Protein AF-A0A8T0LE80-F1 (afdb_monomer)

Sequence (99 aa):
MMVFVPSSSGGQKRSRKANGDAIVDAMLEIVIASKMRVNAILKNDDKFSISKCIKVLDELQGVDEQFYFLVLDLFENNSSAREIFISLKGDKRLPCFHL

Foldseek 3Di:
DDDDDDDDPDPPCPDPPPVPVVVVVVVVVVVVVVVVVVVVVVVCCVVLPLVVLLVVVVPDPPQDPVNSVVLSVCSVVDSVSSVVSSVVVVPDDDDDPPD

Secondary structure (DSSP, 8-state):
-----------------SHHHHHHHHHHHHHHHHHHHHHHHHHHHHHT-HHHHHHHHHTSTT--HHHHHHHHHHHHH-HHHHHHHHHHGGG--------

Mean predicted aligned error: 16.39 Å

Radius of gyration: 30.39 Å; Cα contacts (8 Å, |Δi|>4): 25; chains: 1; bounding box: 81×31×73 Å

Nearest PDB structures (foldseek):
  5xby-assembly2_C  TM=4.863E-01  e=2.428E+00  Homo sapiens

Solvent-accessible surface area (backbone atoms only — not comparable to full-atom values): 6243 Å² total; per-residue (Å²): 137,85,86,84,78,86,84,79,90,72,82,84,76,74,77,90,78,64,62,66,62,53,49,54,49,52,50,49,48,51,51,50,54,50,50,50,53,53,51,50,56,60,60,38,48,70,74,42,22,62,72,52,51,50,56,55,54,70,71,50,81,72,71,50,70,72,58,49,53,54,51,51,55,44,43,75,79,27,70,66,57,27,47,51,54,62,55,53,65,75,77,56,85,76,80,78,75,74,131

pLDDT: mean 74.23, std 16.65, range [40.31, 93.62]

Organism: Phaseolus angularis (NCBI:txid3914)

Structure (mmCIF, N/CA/C/O backbone):
data_AF-A0A8T0LE80-F1
#
_entry.id   AF-A0A8T0LE80-F1
#
loop_
_atom_site.group_PDB
_atom_site.id
_atom_site.type_symbol
_atom_site.label_atom_id
_atom_site.label_alt_id
_atom_site.label_comp_id
_atom_site.label_asym_id
_atom_site.label_entity_id
_atom_site.label_seq_id
_atom_site.pdbx_PDB_ins_code
_atom_site.Cartn_x
_atom_site.Cartn_y
_atom_site.Cartn_z
_atom_site.occupancy
_atom_site.B_iso_or_equiv
_atom_site.auth_seq_id
_atom_site.auth_comp_id
_atom_site.auth_asym_id
_atom_site.auth_atom_id
_atom_site.pdbx_PDB_model_num
ATOM 1 N N . MET A 1 1 ? 64.687 21.931 -58.819 1.00 40.31 1 MET A N 1
ATOM 2 C CA . MET A 1 1 ? 64.799 21.533 -57.399 1.00 40.31 1 MET A CA 1
ATOM 3 C C . MET A 1 1 ? 63.727 20.482 -57.147 1.00 40.31 1 MET A C 1
ATOM 5 O O . MET A 1 1 ? 62.559 20.770 -57.363 1.00 40.31 1 MET A O 1
ATOM 9 N N . MET A 1 2 ? 64.130 19.247 -56.859 1.00 42.62 2 MET A N 1
ATOM 10 C CA . MET A 1 2 ? 63.253 18.080 -56.717 1.00 42.62 2 MET A CA 1
ATOM 11 C C . MET A 1 2 ? 62.921 17.933 -55.229 1.00 42.62 2 MET A C 1
ATOM 13 O O . MET A 1 2 ? 63.833 17.749 -54.426 1.00 42.62 2 MET A O 1
ATOM 17 N N . VAL A 1 3 ? 61.653 18.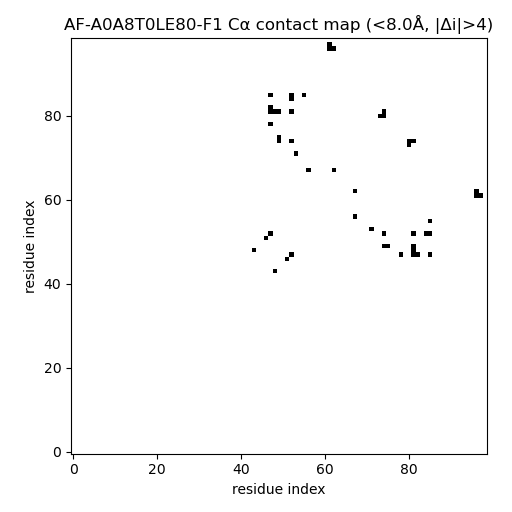085 -54.842 1.00 48.59 3 VAL A N 1
ATOM 18 C CA . VAL A 1 3 ? 61.226 17.862 -53.454 1.00 48.59 3 VAL A CA 1
ATOM 19 C C . VAL A 1 3 ? 60.947 16.375 -53.257 1.00 48.59 3 VAL A C 1
ATOM 21 O O . VAL A 1 3 ? 60.004 15.823 -53.815 1.00 48.59 3 VAL A O 1
ATOM 24 N N . PHE A 1 4 ? 61.814 15.712 -52.495 1.00 46.19 4 PHE A N 1
ATOM 25 C CA . PHE A 1 4 ? 61.606 14.349 -52.022 1.00 46.19 4 PHE A CA 1
ATOM 26 C C . PHE A 1 4 ? 60.836 14.414 -50.702 1.00 46.19 4 PHE A C 1
ATOM 28 O O . PHE A 1 4 ? 61.371 14.865 -49.691 1.00 46.19 4 PHE A O 1
ATOM 35 N N . VAL A 1 5 ? 59.577 13.977 -50.712 1.00 60.78 5 VAL A N 1
ATOM 36 C CA . VAL A 1 5 ? 58.821 13.682 -49.489 1.00 60.78 5 VAL A CA 1
ATOM 37 C C . VAL A 1 5 ? 58.780 12.160 -49.359 1.00 60.78 5 VAL A C 1
ATOM 39 O O . VAL A 1 5 ? 58.182 11.512 -50.221 1.00 60.78 5 VAL A O 1
ATOM 42 N N . PRO A 1 6 ? 59.417 11.554 -48.341 1.00 52.84 6 PRO A N 1
ATOM 43 C CA . PRO A 1 6 ? 59.317 10.121 -48.140 1.00 52.84 6 PRO A CA 1
ATOM 44 C C . PRO A 1 6 ? 57.941 9.758 -47.581 1.00 52.84 6 PRO A C 1
ATOM 46 O O . PRO A 1 6 ? 57.484 10.287 -46.568 1.00 52.84 6 PRO A O 1
ATOM 49 N N . SER A 1 7 ? 57.308 8.806 -48.257 1.00 59.44 7 SER A N 1
ATOM 50 C CA . SER A 1 7 ? 56.145 8.057 -47.801 1.00 59.44 7 SER A CA 1
ATOM 51 C C . SER A 1 7 ? 56.420 7.334 -46.478 1.00 59.44 7 SER A C 1
ATOM 53 O O . SER A 1 7 ? 57.397 6.595 -46.366 1.00 59.44 7 SER A O 1
ATOM 55 N N . SER A 1 8 ? 55.496 7.429 -45.520 1.00 53.44 8 SER A N 1
ATOM 56 C CA . SER A 1 8 ? 55.327 6.416 -44.473 1.00 53.44 8 SER A CA 1
ATOM 57 C C . SER A 1 8 ? 53.859 5.992 -44.392 1.00 53.44 8 SER A C 1
ATOM 59 O O . SER A 1 8 ? 53.028 6.507 -43.649 1.00 53.44 8 SER A O 1
ATOM 61 N N . SER A 1 9 ? 53.530 5.004 -45.219 1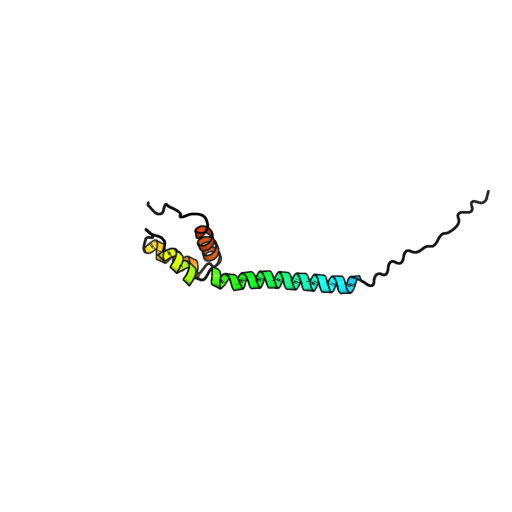.00 58.22 9 SER A N 1
ATOM 62 C CA . SER A 1 9 ? 52.310 4.216 -45.114 1.00 58.22 9 SER A CA 1
ATOM 63 C C . SER A 1 9 ? 52.414 3.285 -43.902 1.00 58.22 9 SER A C 1
ATOM 65 O O . SER A 1 9 ? 52.915 2.168 -44.006 1.00 58.22 9 SER A O 1
ATOM 67 N N . GLY A 1 10 ? 51.948 3.748 -42.745 1.00 48.19 10 GLY A N 1
ATOM 68 C CA . GLY A 1 10 ? 51.786 2.942 -41.536 1.00 48.19 10 GLY A CA 1
ATOM 69 C C . GLY A 1 10 ? 50.325 2.931 -41.111 1.00 48.19 10 GLY A C 1
ATOM 70 O O . GLY A 1 10 ? 49.948 3.606 -40.160 1.00 48.19 10 GLY A O 1
ATOM 71 N N . GLY A 1 11 ? 49.478 2.217 -41.855 1.00 52.38 11 GLY A N 1
ATOM 72 C CA . GLY A 1 11 ? 48.059 2.086 -41.539 1.00 52.38 11 GLY A CA 1
ATOM 73 C C . GLY A 1 11 ? 47.863 1.454 -40.162 1.00 52.38 11 GLY A C 1
ATOM 74 O O . GLY A 1 11 ? 48.058 0.252 -39.987 1.00 52.38 11 GLY A O 1
ATOM 75 N N . GLN A 1 12 ? 47.435 2.252 -39.186 1.00 60.62 12 GLN A N 1
ATOM 76 C CA . GLN A 1 12 ? 47.025 1.776 -37.871 1.00 60.62 12 GLN A CA 1
ATOM 77 C C . GLN A 1 12 ? 45.688 1.032 -37.999 1.00 60.62 12 GLN A C 1
ATOM 79 O O . GLN A 1 12 ? 44.610 1.560 -37.730 1.00 60.62 12 GLN A O 1
ATOM 84 N N . LYS A 1 13 ? 45.739 -0.227 -38.436 1.00 58.91 13 LYS A N 1
ATOM 85 C CA . LYS A 1 13 ? 44.572 -1.111 -38.489 1.00 58.91 13 LYS A CA 1
ATOM 86 C C . LYS A 1 13 ? 44.365 -1.728 -37.105 1.00 58.91 13 LYS A C 1
ATOM 88 O O . LYS A 1 13 ? 44.648 -2.901 -36.878 1.00 58.91 13 LYS A O 1
ATOM 93 N N . ARG A 1 14 ? 43.891 -0.916 -36.150 1.00 60.16 14 ARG A N 1
ATOM 94 C CA . ARG A 1 14 ? 43.395 -1.424 -34.861 1.00 60.16 14 ARG A CA 1
ATOM 95 C C . ARG A 1 14 ? 42.185 -2.312 -35.163 1.00 60.16 14 ARG A C 1
ATOM 97 O O . ARG A 1 14 ? 41.190 -1.856 -35.724 1.00 60.16 14 ARG A O 1
ATOM 104 N N . SER A 1 15 ? 42.347 -3.597 -34.874 1.00 57.44 15 SER A N 1
ATOM 105 C CA . SER A 1 15 ? 41.388 -4.679 -35.085 1.00 57.44 15 SER A CA 1
ATOM 106 C C . SER A 1 15 ? 39.966 -4.285 -34.658 1.00 57.44 15 SER A C 1
ATOM 108 O O . SER A 1 15 ? 39.669 -4.182 -33.471 1.00 57.44 15 SER A O 1
ATOM 110 N N . ARG A 1 16 ? 39.064 -4.073 -35.625 1.00 58.53 16 ARG A N 1
ATOM 111 C CA . ARG A 1 16 ? 37.620 -3.879 -35.392 1.00 58.53 16 ARG A CA 1
ATOM 112 C C . ARG A 1 16 ? 36.910 -5.234 -35.252 1.00 58.53 16 ARG A C 1
ATOM 114 O O . ARG A 1 16 ? 35.996 -5.524 -36.015 1.00 58.53 16 ARG A O 1
ATOM 121 N N . LYS A 1 17 ? 37.363 -6.096 -34.335 1.00 56.47 17 LYS A N 1
ATOM 122 C CA . LYS A 1 17 ? 36.751 -7.423 -34.095 1.00 56.47 17 LYS A CA 1
ATOM 123 C C . LYS A 1 17 ? 36.259 -7.632 -32.654 1.00 56.47 17 LYS A C 1
ATOM 125 O O . LYS A 1 17 ? 35.819 -8.717 -32.323 1.00 56.47 17 LYS A O 1
ATOM 130 N N . ALA A 1 18 ? 36.292 -6.592 -31.819 1.00 57.72 18 ALA A N 1
ATOM 131 C CA . ALA A 1 18 ? 35.829 -6.646 -30.427 1.00 57.72 18 ALA A CA 1
ATOM 132 C C . ALA A 1 18 ? 34.447 -5.996 -30.194 1.00 57.72 18 ALA A C 1
ATOM 134 O O . ALA A 1 18 ? 33.915 -6.070 -29.095 1.00 57.72 18 ALA A O 1
ATOM 135 N N . ASN A 1 19 ? 33.850 -5.350 -31.207 1.00 62.44 19 ASN A N 1
ATOM 136 C CA . ASN A 1 19 ? 32.622 -4.567 -31.010 1.00 62.44 19 ASN A CA 1
ATOM 137 C C . ASN A 1 19 ? 31.341 -5.406 -30.927 1.00 62.44 19 ASN A C 1
ATOM 139 O O . ASN A 1 19 ? 30.396 -4.961 -30.294 1.00 62.44 19 ASN A O 1
ATOM 143 N N . GLY A 1 20 ? 31.276 -6.569 -31.584 1.00 71.69 20 GLY A N 1
ATOM 144 C CA . GLY A 1 20 ? 30.055 -7.386 -31.605 1.00 71.69 20 GLY A CA 1
ATOM 145 C C . GLY A 1 20 ? 29.705 -7.912 -30.216 1.00 71.69 20 GLY A C 1
ATOM 146 O O . GLY A 1 20 ? 28.600 -7.683 -29.733 1.00 71.69 20 GLY A O 1
ATOM 147 N N . ASP A 1 21 ? 30.686 -8.514 -29.548 1.00 76.81 21 ASP A N 1
ATOM 148 C CA . ASP A 1 21 ? 30.516 -9.061 -28.201 1.00 76.81 21 ASP A CA 1
ATOM 149 C C . ASP A 1 21 ? 30.205 -7.958 -27.185 1.00 76.81 21 ASP A C 1
ATOM 151 O O . ASP A 1 21 ? 29.303 -8.120 -26.375 1.00 76.81 21 ASP A O 1
ATOM 155 N N . ALA A 1 22 ? 30.852 -6.791 -27.292 1.00 82.00 22 ALA A N 1
ATOM 156 C CA . ALA A 1 22 ? 30.562 -5.646 -26.428 1.00 82.00 22 ALA A CA 1
ATOM 157 C C . ALA A 1 22 ? 29.129 -5.103 -26.601 1.00 82.00 22 ALA A C 1
ATOM 159 O O . ALA A 1 22 ? 28.526 -4.634 -25.641 1.00 82.00 22 ALA A O 1
ATOM 160 N N . ILE A 1 23 ? 28.566 -5.166 -27.814 1.00 85.06 23 ILE A N 1
ATOM 161 C CA . ILE A 1 23 ? 27.175 -4.760 -28.067 1.00 85.06 23 ILE A CA 1
ATOM 162 C C . ILE A 1 23 ? 26.202 -5.781 -27.474 1.00 85.06 23 ILE A C 1
ATOM 164 O O . ILE A 1 23 ? 25.213 -5.385 -26.860 1.00 85.06 23 ILE A O 1
ATOM 168 N N . VAL A 1 24 ? 26.471 -7.078 -27.647 1.00 87.62 24 VAL A N 1
ATOM 169 C CA . VAL A 1 24 ? 25.636 -8.146 -27.075 1.00 87.62 24 VAL A CA 1
ATOM 170 C C . VAL A 1 24 ? 25.662 -8.090 -25.547 1.00 87.62 24 VAL A C 1
ATOM 172 O O . VAL A 1 24 ? 24.608 -8.196 -24.925 1.00 87.62 24 VAL A O 1
ATOM 175 N N . ASP A 1 25 ? 26.829 -7.848 -24.951 1.00 86.44 25 ASP A N 1
ATOM 176 C CA . ASP A 1 25 ? 27.001 -7.705 -23.503 1.00 86.44 25 ASP A CA 1
ATOM 177 C C . ASP A 1 25 ? 26.262 -6.468 -22.965 1.00 86.44 25 ASP A C 1
ATOM 179 O O . ASP A 1 25 ? 25.468 -6.570 -22.031 1.00 86.44 25 ASP A O 1
ATOM 183 N N . ALA A 1 26 ? 26.385 -5.322 -23.646 1.00 88.00 26 ALA A N 1
ATOM 184 C CA . ALA A 1 26 ? 25.629 -4.116 -23.306 1.00 88.00 26 ALA A CA 1
ATOM 185 C C . ALA A 1 26 ? 24.106 -4.310 -23.445 1.00 88.00 26 ALA A C 1
ATOM 187 O O . ALA A 1 26 ? 23.331 -3.818 -22.625 1.00 88.00 26 ALA A O 1
ATOM 188 N N . MET A 1 27 ? 23.645 -5.046 -24.462 1.00 93.06 27 MET A N 1
ATOM 189 C CA . MET A 1 27 ? 22.228 -5.400 -24.595 1.00 93.06 27 MET A CA 1
ATOM 190 C C . MET A 1 27 ? 21.769 -6.320 -23.462 1.00 93.06 27 MET A C 1
ATOM 192 O O . MET A 1 27 ? 20.680 -6.115 -22.922 1.00 93.06 27 MET A O 1
ATOM 196 N N . LEU A 1 28 ? 22.588 -7.302 -23.078 1.00 88.62 28 LEU A N 1
ATOM 197 C CA . LEU A 1 28 ? 22.302 -8.188 -21.954 1.00 88.62 28 LEU A CA 1
ATOM 198 C C . LEU A 1 28 ? 22.194 -7.386 -20.651 1.00 88.62 28 LEU A C 1
ATOM 200 O O . LEU A 1 28 ? 21.223 -7.567 -19.918 1.00 88.62 28 LEU A O 1
ATOM 204 N N . GLU A 1 29 ? 23.111 -6.449 -20.397 1.00 84.88 29 GLU A N 1
ATOM 205 C CA . GLU A 1 29 ? 23.040 -5.541 -19.247 1.00 84.88 29 GLU A CA 1
ATOM 206 C C . GLU A 1 29 ? 21.772 -4.681 -19.260 1.00 84.88 29 GLU A C 1
ATOM 208 O O . GLU A 1 29 ? 21.096 -4.580 -18.235 1.00 84.88 29 GLU A O 1
ATOM 213 N N . ILE A 1 30 ? 21.386 -4.110 -20.407 1.00 86.62 30 ILE A N 1
ATOM 214 C CA . ILE A 1 30 ? 20.143 -3.330 -20.531 1.00 86.62 30 ILE A CA 1
ATOM 215 C C . ILE A 1 30 ? 18.921 -4.204 -20.225 1.00 86.62 30 ILE A C 1
ATOM 217 O O . ILE A 1 30 ? 18.011 -3.767 -19.511 1.00 86.62 30 ILE A O 1
ATOM 221 N N . VAL A 1 31 ? 18.889 -5.444 -20.723 1.00 87.06 31 VAL A N 1
ATOM 222 C CA . VAL A 1 31 ? 17.806 -6.401 -20.448 1.00 87.06 31 VAL A CA 1
ATOM 223 C C . VAL A 1 31 ? 17.782 -6.786 -18.969 1.00 87.06 31 VAL A C 1
ATOM 225 O O . VAL A 1 31 ? 16.710 -6.790 -18.361 1.00 87.06 31 VAL A O 1
ATOM 228 N N . ILE A 1 32 ? 18.939 -7.059 -18.361 1.00 81.75 32 ILE A N 1
ATOM 229 C CA . ILE A 1 32 ? 19.064 -7.371 -16.932 1.00 81.75 32 ILE A CA 1
ATOM 230 C C . ILE A 1 32 ? 18.589 -6.184 -16.089 1.00 81.75 32 ILE A C 1
ATOM 232 O O . ILE A 1 32 ? 17.757 -6.371 -15.200 1.00 81.75 32 ILE A O 1
ATOM 236 N N . ALA A 1 33 ? 19.033 -4.966 -16.394 1.00 74.31 33 ALA A N 1
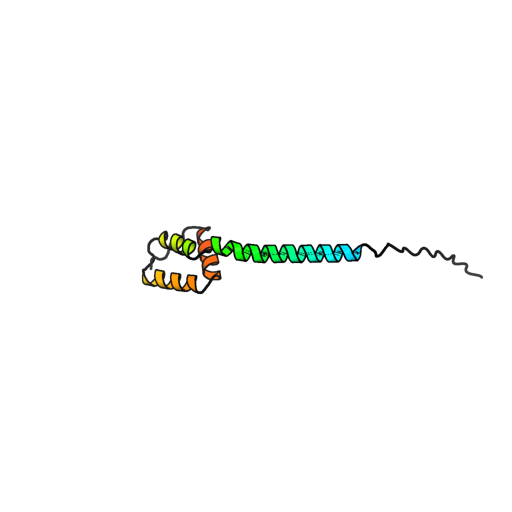ATOM 237 C CA . ALA A 1 33 ? 18.623 -3.748 -15.702 1.00 74.31 33 ALA A CA 1
ATOM 238 C C . ALA A 1 33 ? 17.123 -3.457 -15.882 1.00 74.31 33 ALA A C 1
ATOM 240 O O . ALA A 1 33 ? 16.442 -3.055 -14.937 1.00 74.31 33 ALA A O 1
ATOM 241 N N . SER A 1 34 ? 16.571 -3.688 -17.076 1.00 75.38 34 SER A N 1
ATOM 242 C CA . SER A 1 34 ? 15.131 -3.572 -17.339 1.00 75.38 34 SER A CA 1
ATOM 243 C C . SER A 1 34 ? 14.328 -4.595 -16.529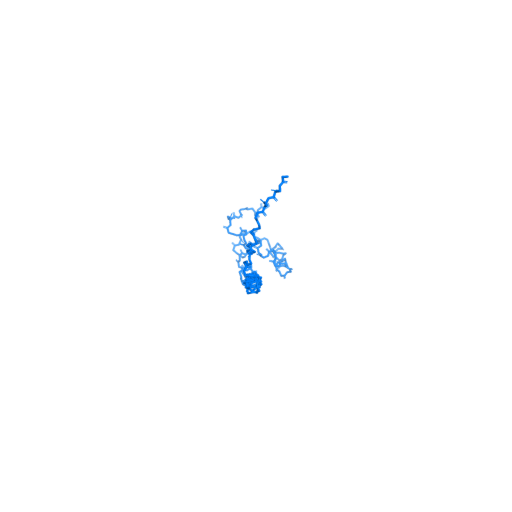 1.00 75.38 34 SER A C 1
ATOM 245 O O . SER A 1 34 ? 13.395 -4.227 -15.815 1.00 75.38 34 SER A O 1
ATOM 247 N N . LYS A 1 35 ? 14.754 -5.865 -16.530 1.00 76.19 35 LYS A N 1
ATOM 248 C CA . LYS A 1 35 ? 14.144 -6.929 -15.724 1.00 76.19 35 LYS A CA 1
ATOM 249 C C . LYS A 1 35 ? 14.229 -6.627 -14.229 1.00 76.19 35 LYS A C 1
ATOM 251 O O . LYS A 1 35 ? 13.267 -6.869 -13.514 1.00 76.19 35 LYS A O 1
ATOM 256 N N . MET A 1 36 ? 15.347 -6.079 -13.752 1.00 69.50 36 MET A N 1
ATOM 257 C CA . MET A 1 36 ? 15.517 -5.671 -12.353 1.00 69.50 36 MET A CA 1
ATOM 258 C C . MET A 1 36 ? 14.533 -4.566 -11.966 1.00 69.50 36 MET A C 1
ATOM 260 O O . MET A 1 36 ? 13.933 -4.651 -10.899 1.00 69.50 36 MET A O 1
ATOM 264 N N . ARG A 1 37 ? 14.298 -3.584 -12.848 1.00 65.25 37 ARG A N 1
ATOM 265 C CA . ARG A 1 37 ? 13.285 -2.538 -12.633 1.00 65.25 37 ARG A CA 1
ATOM 266 C C . ARG A 1 37 ? 11.868 -3.115 -12.582 1.00 65.25 37 ARG A C 1
ATOM 268 O O . ARG A 1 37 ? 11.135 -2.810 -11.651 1.00 65.25 37 ARG A O 1
ATOM 275 N N . VAL A 1 38 ? 11.506 -4.003 -13.508 1.00 61.84 38 VAL A N 1
ATOM 276 C CA . VAL A 1 38 ? 10.177 -4.651 -13.525 1.00 61.84 38 VAL A CA 1
ATOM 277 C C . VAL A 1 38 ? 9.978 -5.579 -12.325 1.00 61.84 38 VAL A C 1
ATOM 279 O O . VAL A 1 38 ? 8.930 -5.562 -11.691 1.00 61.84 38 VAL A O 1
ATOM 282 N 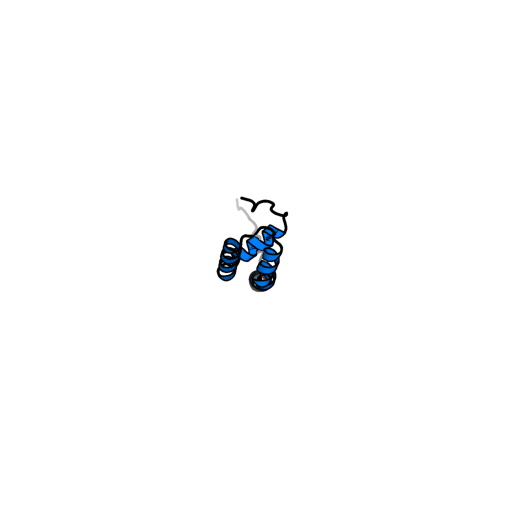N . ASN A 1 39 ? 10.991 -6.361 -11.959 1.00 56.69 39 ASN A N 1
ATOM 283 C CA . ASN A 1 39 ? 10.934 -7.249 -10.802 1.00 56.69 39 ASN A CA 1
ATOM 284 C C . ASN A 1 39 ? 10.913 -6.472 -9.479 1.00 56.69 39 ASN A C 1
ATOM 286 O O . ASN A 1 39 ? 10.289 -6.921 -8.527 1.00 56.69 39 ASN A O 1
ATOM 290 N N . ALA A 1 40 ? 11.563 -5.306 -9.408 1.00 58.41 40 ALA A N 1
ATOM 291 C CA . ALA A 1 40 ? 11.394 -4.394 -8.284 1.00 58.41 40 ALA A CA 1
ATOM 292 C C . ALA A 1 40 ? 9.945 -3.894 -8.213 1.00 58.41 40 ALA A C 1
ATOM 294 O O . ALA A 1 40 ? 9.363 -3.944 -7.139 1.00 58.41 40 ALA A O 1
ATOM 295 N N . ILE A 1 41 ? 9.331 -3.494 -9.331 1.00 58.75 41 ILE A N 1
ATOM 296 C CA . ILE A 1 41 ? 7.913 -3.094 -9.369 1.00 58.75 41 ILE A CA 1
ATOM 297 C C . ILE A 1 41 ? 7.001 -4.244 -8.896 1.00 58.75 41 ILE A C 1
ATOM 299 O O . ILE A 1 41 ? 6.178 -4.034 -8.015 1.00 58.75 41 ILE A O 1
ATOM 303 N N . LEU A 1 42 ? 7.212 -5.474 -9.378 1.00 58.06 42 LEU A N 1
ATOM 304 C CA . LEU A 1 42 ? 6.418 -6.649 -8.981 1.00 58.06 42 LEU A CA 1
ATOM 305 C C . LEU A 1 42 ? 6.630 -7.069 -7.517 1.00 58.06 42 LEU A C 1
ATOM 307 O O . LEU A 1 42 ? 5.683 -7.447 -6.841 1.00 58.06 42 LEU A O 1
ATOM 311 N N . LYS A 1 43 ? 7.858 -6.984 -6.991 1.00 55.16 43 LYS A N 1
ATOM 312 C CA . LYS A 1 43 ? 8.138 -7.253 -5.568 1.00 55.16 43 LYS A CA 1
ATOM 313 C C . LYS A 1 43 ? 7.646 -6.140 -4.640 1.00 55.16 43 LYS A C 1
ATOM 315 O O . LYS A 1 43 ? 7.518 -6.361 -3.437 1.00 55.16 43 LYS A O 1
ATOM 320 N N . ASN A 1 44 ? 7.391 -4.944 -5.170 1.00 56.72 44 ASN A N 1
ATOM 321 C CA . ASN A 1 44 ? 6.787 -3.859 -4.405 1.00 56.72 44 ASN A CA 1
ATOM 322 C C . ASN A 1 44 ? 5.285 -4.083 -4.162 1.00 56.72 44 ASN A C 1
ATOM 324 O O . ASN A 1 44 ? 4.765 -3.469 -3.234 1.00 56.72 44 ASN A O 1
ATOM 328 N N . ASP A 1 45 ? 4.604 -4.983 -4.884 1.00 57.84 45 ASP A N 1
ATOM 329 C CA . ASP A 1 45 ? 3.198 -5.300 -4.585 1.00 57.84 45 ASP A CA 1
ATOM 330 C C . ASP A 1 45 ? 3.030 -5.922 -3.190 1.00 57.84 45 ASP A C 1
ATOM 332 O O . ASP A 1 45 ? 2.064 -5.611 -2.504 1.00 57.84 45 ASP A O 1
ATOM 336 N N . ASP A 1 46 ? 4.002 -6.698 -2.691 1.00 68.88 46 ASP A N 1
ATOM 337 C CA . ASP A 1 46 ? 3.985 -7.171 -1.297 1.00 68.88 46 ASP A CA 1
ATOM 338 C C . ASP A 1 46 ? 4.215 -6.024 -0.301 1.00 68.88 46 ASP A C 1
ATOM 340 O O . ASP A 1 46 ? 3.550 -5.929 0.741 1.00 68.88 46 ASP A O 1
ATOM 344 N N . LYS A 1 47 ? 5.158 -5.126 -0.625 1.00 79.12 47 LYS A N 1
ATOM 345 C CA . LYS A 1 47 ? 5.533 -3.982 0.221 1.00 79.12 47 LYS A CA 1
ATOM 346 C C . LYS A 1 47 ? 4.384 -2.978 0.358 1.00 79.12 47 LYS A C 1
ATOM 348 O O . LYS A 1 47 ? 4.170 -2.462 1.455 1.00 79.12 47 LYS A O 1
ATOM 353 N N . PHE A 1 48 ? 3.653 -2.742 -0.727 1.00 86.38 48 PHE A N 1
ATOM 354 C CA . PHE A 1 48 ? 2.515 -1.825 -0.823 1.00 86.38 48 PHE A CA 1
ATOM 355 C C . PHE A 1 48 ? 1.193 -2.577 -1.003 1.00 86.38 48 PHE A C 1
ATOM 357 O O . PHE A 1 48 ? 0.250 -2.083 -1.625 1.00 86.38 48 PHE A O 1
ATOM 364 N N . SER A 1 49 ? 1.112 -3.797 -0.472 1.00 89.12 49 SER A N 1
ATOM 365 C CA . SER A 1 49 ? -0.110 -4.593 -0.541 1.00 89.12 49 SER A CA 1
ATOM 366 C C . SER A 1 49 ? -1.247 -3.884 0.187 1.00 89.12 49 SER A C 1
ATOM 368 O O . SER A 1 49 ? -1.037 -3.190 1.188 1.00 89.12 49 SER A O 1
ATOM 370 N N . ILE A 1 50 ? -2.474 -4.095 -0.293 1.00 90.12 50 ILE A N 1
ATOM 371 C CA . ILE A 1 50 ? -3.688 -3.550 0.331 1.00 90.12 50 ILE A CA 1
ATOM 372 C C . ILE A 1 50 ? -3.734 -3.941 1.815 1.00 90.12 50 ILE A C 1
ATOM 374 O O . ILE A 1 50 ? -3.906 -3.081 2.669 1.00 90.12 50 ILE A O 1
ATOM 378 N N . SER A 1 51 ? -3.441 -5.205 2.147 1.00 91.31 51 SER A N 1
ATOM 379 C CA . SER A 1 51 ? -3.377 -5.683 3.538 1.00 91.31 51 SER A CA 1
ATOM 380 C C . SER A 1 51 ? -2.404 -4.879 4.414 1.00 91.31 51 SER A C 1
ATOM 382 O O . SER A 1 51 ? -2.710 -4.579 5.570 1.00 91.31 51 SER A O 1
ATOM 384 N N . LYS A 1 52 ? -1.236 -4.496 3.879 1.00 90.44 52 LYS A N 1
ATOM 385 C CA . LYS A 1 52 ? -0.264 -3.660 4.597 1.00 90.44 52 LYS A CA 1
ATOM 386 C C . LYS A 1 52 ? -0.801 -2.244 4.804 1.00 90.44 52 LYS A C 1
ATOM 388 O O . LYS A 1 52 ? -0.646 -1.703 5.894 1.00 90.44 52 LYS A O 1
ATOM 393 N N . CYS A 1 53 ? -1.435 -1.671 3.782 1.00 90.75 53 CYS A N 1
ATOM 394 C CA . CYS A 1 53 ? -2.037 -0.340 3.847 1.00 90.75 53 CYS A CA 1
ATOM 395 C C . CY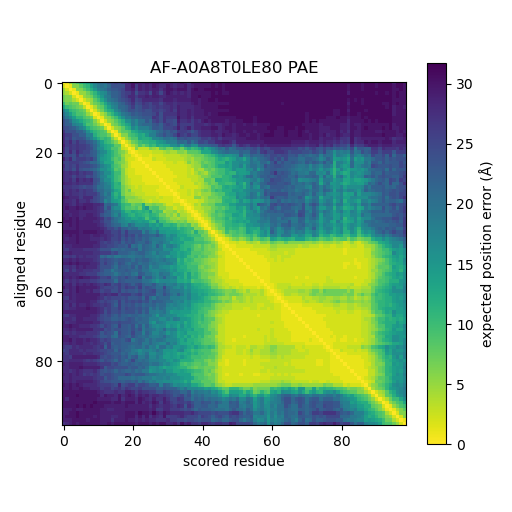S A 1 53 ? -3.176 -0.295 4.874 1.00 90.75 53 CYS A C 1
ATOM 397 O O . CYS A 1 53 ? -3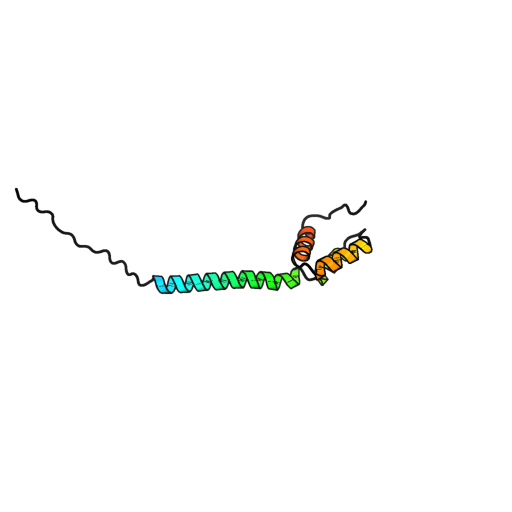.195 0.610 5.699 1.00 90.75 53 CYS A O 1
ATOM 399 N N . ILE A 1 54 ? -4.042 -1.312 4.905 1.00 91.81 54 ILE A N 1
ATOM 400 C CA . ILE A 1 54 ? -5.122 -1.448 5.897 1.00 91.81 54 ILE A CA 1
ATOM 401 C C . ILE A 1 54 ? -4.551 -1.502 7.314 1.00 91.81 54 ILE A C 1
ATOM 403 O O . ILE A 1 54 ? -4.911 -0.677 8.139 1.00 91.81 54 ILE A O 1
ATOM 407 N N . LYS A 1 55 ? -3.569 -2.377 7.582 1.00 91.56 55 LYS A N 1
ATOM 408 C CA . LYS A 1 55 ? -2.918 -2.433 8.907 1.00 91.56 55 LYS A CA 1
ATOM 409 C C . LYS A 1 55 ? -2.343 -1.088 9.331 1.00 91.56 55 LYS A C 1
ATOM 411 O O . LYS A 1 55 ? -2.391 -0.714 10.495 1.00 91.56 55 LYS A O 1
ATOM 416 N N . VAL A 1 56 ? -1.752 -0.368 8.381 1.00 90.50 56 VAL A N 1
ATOM 417 C CA . VAL A 1 56 ? -1.201 0.956 8.645 1.00 90.50 56 VAL A CA 1
ATOM 418 C C . VAL A 1 56 ? -2.299 1.971 8.962 1.00 90.50 56 VAL A C 1
ATOM 420 O O . VAL A 1 56 ? -2.086 2.788 9.856 1.00 90.50 56 VAL A O 1
ATOM 423 N N . LEU A 1 57 ? -3.422 1.914 8.247 1.00 90.50 57 LEU A N 1
ATOM 424 C CA . LEU A 1 57 ? -4.596 2.756 8.452 1.00 90.50 57 LEU A CA 1
ATOM 425 C C . LEU A 1 57 ? -5.261 2.471 9.808 1.00 90.50 57 LEU A C 1
ATOM 427 O O . LEU A 1 57 ? -5.579 3.416 10.516 1.00 90.50 57 LEU A O 1
ATOM 431 N N . ASP A 1 58 ? -5.365 1.203 10.212 1.00 89.25 58 ASP A N 1
ATOM 432 C CA . ASP A 1 58 ? -5.923 0.779 11.508 1.00 89.25 58 ASP A CA 1
ATOM 433 C C . ASP A 1 58 ? -5.099 1.281 12.706 1.00 89.25 58 ASP A C 1
ATOM 435 O O . ASP A 1 58 ? -5.622 1.497 13.798 1.00 89.25 58 ASP A O 1
ATOM 439 N N . GLU A 1 59 ? -3.790 1.469 12.522 1.00 90.19 59 GLU A N 1
ATOM 440 C CA . GLU A 1 59 ? -2.909 2.033 13.550 1.00 90.19 59 GLU A CA 1
ATOM 441 C C . GLU A 1 59 ? -3.049 3.563 13.688 1.00 90.19 59 GLU A C 1
ATOM 443 O O . GLU A 1 59 ? -2.549 4.136 14.665 1.00 90.19 59 GLU A O 1
ATOM 448 N N . LEU A 1 60 ? -3.688 4.247 12.729 1.00 86.50 60 LEU A N 1
ATOM 449 C CA . LEU A 1 60 ? -3.962 5.681 12.819 1.00 86.50 60 LEU A CA 1
ATOM 450 C C . LEU A 1 60 ? -5.164 5.921 13.744 1.00 86.50 60 LEU A C 1
ATOM 452 O O . LEU A 1 60 ? -6.244 5.375 13.554 1.00 86.50 60 LEU A O 1
ATOM 456 N N . GLN A 1 61 ? -4.983 6.774 14.752 1.00 82.00 61 GLN A N 1
ATOM 457 C CA . GLN A 1 61 ? -6.066 7.174 15.655 1.00 82.00 61 GLN A CA 1
ATOM 458 C C . GLN A 1 61 ? -6.830 8.372 15.081 1.00 82.00 61 GLN A C 1
ATOM 460 O O . GLN A 1 61 ? -6.216 9.278 14.520 1.00 82.00 61 GLN A O 1
ATOM 465 N N . GLY A 1 62 ? -8.151 8.407 15.278 1.00 81.75 62 GLY A N 1
ATOM 466 C CA . GLY A 1 62 ? -8.997 9.542 14.879 1.00 81.75 62 GLY A CA 1
ATOM 467 C C . GLY A 1 62 ? -9.418 9.547 13.407 1.00 81.75 62 GLY A C 1
ATOM 468 O O . GLY A 1 62 ? -9.866 10.571 12.904 1.00 81.75 62 GLY A O 1
ATOM 469 N N . VAL A 1 63 ? -9.272 8.419 12.711 1.00 85.44 63 VAL A N 1
ATOM 470 C CA . VAL A 1 63 ? -9.782 8.236 11.348 1.00 85.44 63 VAL A CA 1
ATOM 471 C C . VAL A 1 63 ? -11.297 8.031 11.424 1.00 85.44 63 VAL A C 1
ATOM 473 O O . VAL A 1 63 ? -11.758 7.080 12.051 1.00 85.44 63 VAL A O 1
ATOM 476 N N . ASP A 1 64 ? -12.063 8.934 10.812 1.00 91.12 64 ASP A N 1
ATOM 477 C CA . ASP A 1 64 ? -13.516 8.791 10.682 1.00 91.12 64 ASP A CA 1
ATOM 478 C C . ASP A 1 64 ? -13.884 7.610 9.767 1.00 91.12 64 ASP A C 1
ATOM 480 O O . ASP A 1 64 ? -13.168 7.306 8.811 1.00 91.12 64 ASP A O 1
ATOM 484 N N . GLU A 1 65 ? -15.019 6.964 10.035 1.00 90.75 65 GLU A N 1
ATOM 485 C CA . GLU A 1 65 ? -15.482 5.784 9.299 1.00 90.75 65 GLU A CA 1
ATOM 486 C C . GLU A 1 65 ? -15.702 6.073 7.803 1.00 90.75 65 GLU A C 1
ATOM 488 O O . GLU A 1 65 ?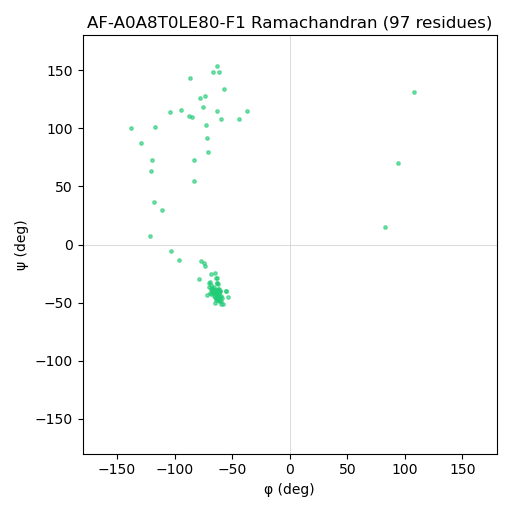 -15.302 5.276 6.951 1.00 90.75 65 GLU A O 1
ATOM 493 N N . GLN A 1 66 ? -16.259 7.236 7.447 1.00 91.50 66 GLN A N 1
ATOM 494 C CA . GLN A 1 66 ? -16.469 7.596 6.040 1.00 91.50 66 GLN A CA 1
ATOM 495 C C . GLN A 1 66 ? -15.139 7.813 5.322 1.00 91.50 66 GLN A C 1
ATOM 497 O O . GLN A 1 66 ? -14.958 7.390 4.177 1.00 91.50 66 GLN A O 1
ATOM 502 N N . PHE A 1 67 ? -14.186 8.444 6.008 1.00 89.75 67 PHE A N 1
ATOM 503 C CA . PHE A 1 67 ? -12.843 8.638 5.480 1.00 89.75 67 PHE A CA 1
ATOM 504 C C . PHE A 1 67 ? -12.093 7.305 5.343 1.00 89.75 67 PHE A C 1
ATOM 506 O O . PHE A 1 67 ? -11.408 7.093 4.343 1.00 89.75 67 PHE A O 1
ATOM 513 N N . TYR A 1 68 ? -12.278 6.375 6.283 1.00 92.44 68 TYR A N 1
ATOM 514 C CA . TYR A 1 68 ? -11.714 5.029 6.210 1.00 92.44 68 TYR A CA 1
ATOM 515 C C . TYR A 1 68 ? -12.165 4.305 4.935 1.00 92.44 68 TYR A C 1
ATOM 517 O O . TYR A 1 68 ? -11.323 3.853 4.158 1.00 92.44 68 TYR A O 1
ATOM 525 N N . PHE A 1 69 ? -13.473 4.270 4.656 1.00 92.81 69 PHE A N 1
ATOM 526 C CA . PHE A 1 69 ? -14.000 3.636 3.441 1.00 92.81 69 PHE A CA 1
ATOM 527 C C . PHE A 1 69 ? -13.523 4.312 2.152 1.00 92.81 69 PHE A C 1
ATOM 529 O O . PHE A 1 69 ? -13.180 3.620 1.193 1.00 92.81 69 PHE A O 1
ATOM 536 N N . LEU A 1 70 ? -13.435 5.645 2.135 1.00 93.00 70 LEU A N 1
ATOM 537 C CA . LEU A 1 70 ? -12.907 6.385 0.986 1.00 93.00 70 LEU A CA 1
ATOM 538 C C . LEU A 1 70 ? -11.445 6.009 0.690 1.00 93.00 70 LEU A C 1
ATOM 540 O O . LEU A 1 70 ? -11.054 5.849 -0.466 1.00 93.00 70 LEU A O 1
ATOM 544 N N . VAL A 1 71 ? -10.631 5.857 1.735 1.00 91.62 71 VAL A N 1
ATOM 545 C CA . VAL A 1 71 ? -9.223 5.466 1.603 1.00 91.62 71 VAL A CA 1
ATOM 546 C C . VAL A 1 71 ? -9.088 4.008 1.149 1.00 91.62 71 VAL A C 1
ATOM 548 O O . VAL A 1 71 ? -8.206 3.711 0.340 1.00 91.62 71 VAL A O 1
ATOM 551 N N . LEU A 1 72 ? -9.964 3.105 1.605 1.00 92.69 72 LEU A N 1
ATOM 552 C CA . LEU A 1 72 ? -9.990 1.721 1.121 1.00 92.69 72 LEU A CA 1
ATOM 553 C C . LEU A 1 72 ? -10.281 1.640 -0.382 1.00 92.69 72 LEU A C 1
ATOM 555 O O . LEU A 1 72 ? -9.533 0.977 -1.103 1.00 92.69 72 LEU A O 1
ATOM 559 N N . ASP A 1 73 ? -11.301 2.360 -0.855 1.00 93.62 73 ASP A N 1
ATOM 560 C CA . ASP A 1 73 ? -11.648 2.418 -2.281 1.00 93.62 73 ASP A CA 1
ATOM 561 C C . ASP A 1 73 ? -10.494 2.999 -3.118 1.00 93.62 73 ASP A C 1
ATOM 563 O O . ASP A 1 73 ? -10.153 2.500 -4.196 1.00 93.62 73 ASP A O 1
ATOM 567 N N . LEU A 1 74 ? -9.795 4.004 -2.579 1.00 92.50 74 LEU A N 1
ATOM 568 C CA . LEU A 1 74 ? -8.602 4.558 -3.213 1.00 92.50 74 LEU A CA 1
ATOM 569 C C . LEU A 1 74 ? -7.471 3.520 -3.332 1.00 92.50 74 LEU A C 1
ATOM 571 O O . LEU A 1 74 ? -6.811 3.459 -4.371 1.00 92.50 74 LEU A O 1
ATOM 575 N N . PHE A 1 75 ? -7.224 2.703 -2.304 1.00 92.31 75 PHE A N 1
ATOM 576 C CA . PHE A 1 75 ? -6.178 1.674 -2.350 1.00 92.31 75 PHE A CA 1
ATOM 577 C C . PHE A 1 75 ? -6.485 0.540 -3.323 1.00 92.31 75 PHE A C 1
ATOM 579 O O . PHE A 1 75 ? -5.555 0.014 -3.944 1.00 92.31 75 PHE A O 1
ATOM 586 N N . GLU A 1 76 ? -7.757 0.173 -3.459 1.00 88.88 76 GLU A N 1
ATOM 587 C CA . GLU A 1 76 ? -8.199 -0.890 -4.360 1.00 88.88 76 GLU A CA 1
ATOM 588 C C . GLU A 1 76 ? -7.991 -0.505 -5.831 1.00 88.88 76 GLU A C 1
ATOM 590 O O . GLU A 1 76 ? -7.515 -1.314 -6.629 1.00 88.88 76 GLU A O 1
ATOM 595 N N . ASN A 1 77 ? -8.230 0.764 -6.167 1.00 87.25 77 ASN A N 1
ATOM 596 C CA . ASN A 1 77 ? -8.163 1.252 -7.543 1.00 87.25 77 ASN A CA 1
ATOM 597 C C . ASN A 1 77 ? -6.819 1.908 -7.921 1.00 87.25 77 ASN A C 1
ATOM 599 O O . ASN A 1 77 ? -6.564 2.144 -9.104 1.00 87.25 77 ASN A O 1
ATOM 603 N N . ASN A 1 78 ? -5.947 2.230 -6.954 1.00 87.88 78 ASN A N 1
ATOM 604 C CA . ASN A 1 78 ? -4.746 3.033 -7.211 1.00 87.88 78 ASN A CA 1
ATOM 605 C C . ASN A 1 78 ? -3.483 2.525 -6.487 1.00 87.88 78 ASN A C 1
ATOM 607 O O . ASN A 1 78 ? -3.223 2.826 -5.321 1.00 87.88 78 ASN A O 1
ATOM 611 N N . SER A 1 79 ? -2.623 1.813 -7.222 1.00 85.56 79 SER A N 1
ATOM 612 C CA . SER A 1 79 ? -1.340 1.299 -6.714 1.00 85.56 79 SER A CA 1
ATOM 613 C C . SER A 1 79 ? -0.357 2.392 -6.279 1.00 85.56 79 SER A C 1
ATOM 615 O O . SER A 1 79 ? 0.362 2.210 -5.299 1.00 85.56 79 SER A O 1
ATOM 617 N N . SER A 1 80 ? -0.350 3.548 -6.948 1.00 87.12 80 SER A N 1
ATOM 618 C CA . SER A 1 80 ? 0.526 4.669 -6.584 1.00 87.12 80 SER A CA 1
ATOM 619 C C . SER A 1 80 ? 0.099 5.319 -5.266 1.00 87.12 80 SER A C 1
ATOM 621 O O . SER A 1 80 ? 0.946 5.751 -4.488 1.00 87.12 80 SER A O 1
ATOM 623 N N . ALA A 1 81 ? -1.206 5.347 -4.971 1.00 89.50 81 ALA A N 1
ATOM 624 C CA . ALA A 1 81 ? -1.708 5.820 -3.682 1.00 89.50 81 ALA A CA 1
ATOM 625 C C . ALA A 1 81 ? -1.217 4.933 -2.526 1.00 89.50 81 ALA A C 1
ATOM 627 O O . ALA A 1 81 ? -0.807 5.457 -1.489 1.00 89.50 81 ALA A O 1
ATOM 628 N N . ARG A 1 82 ? -1.176 3.605 -2.727 1.00 90.88 82 ARG A N 1
ATOM 629 C CA . ARG A 1 82 ? -0.620 2.645 -1.754 1.00 90.88 82 ARG A CA 1
ATOM 630 C C . ARG A 1 82 ? 0.863 2.913 -1.482 1.00 90.88 82 ARG A C 1
ATOM 632 O O . ARG A 1 82 ? 1.287 2.955 -0.327 1.00 90.88 82 ARG A O 1
ATOM 639 N N . GLU A 1 83 ? 1.641 3.151 -2.535 1.00 87.94 83 GLU A N 1
ATOM 640 C CA . GLU A 1 83 ? 3.069 3.466 -2.428 1.00 87.94 83 GLU A CA 1
ATOM 641 C C . GLU A 1 83 ? 3.328 4.775 -1.673 1.00 87.94 83 GLU A C 1
ATOM 643 O O . GLU A 1 83 ? 4.147 4.804 -0.746 1.00 87.94 83 GLU A O 1
ATOM 648 N N . ILE A 1 84 ? 2.599 5.840 -2.017 1.00 88.38 84 ILE A N 1
ATOM 649 C CA . ILE A 1 84 ? 2.707 7.141 -1.348 1.00 88.38 84 ILE A CA 1
AT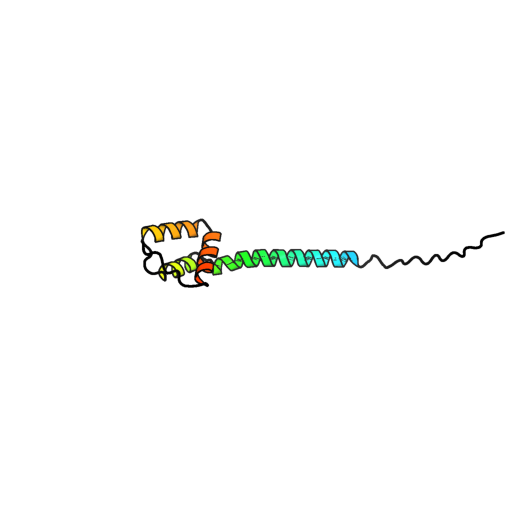OM 650 C C . ILE A 1 84 ? 2.324 7.009 0.128 1.00 88.38 84 ILE A C 1
ATOM 652 O O . ILE A 1 84 ? 3.081 7.439 0.996 1.00 88.38 84 ILE A O 1
ATOM 656 N N . PHE A 1 85 ? 1.195 6.368 0.431 1.00 89.50 85 PHE A N 1
ATOM 657 C CA . PHE A 1 85 ? 0.693 6.216 1.796 1.00 89.50 85 PHE A CA 1
ATOM 658 C C . PHE A 1 85 ? 1.673 5.469 2.711 1.00 89.50 85 PHE A C 1
ATOM 660 O O . PHE A 1 85 ? 2.009 5.946 3.797 1.00 89.50 85 PHE A O 1
ATOM 667 N N . ILE A 1 86 ? 2.193 4.326 2.256 1.00 87.94 86 ILE A N 1
ATOM 668 C CA . ILE A 1 86 ? 3.185 3.553 3.016 1.00 87.94 86 ILE A CA 1
ATOM 669 C C . ILE A 1 86 ? 4.501 4.327 3.161 1.00 87.94 86 ILE A C 1
ATOM 671 O O . ILE A 1 86 ? 5.130 4.258 4.217 1.00 87.94 86 ILE A O 1
ATOM 675 N N . SER A 1 87 ? 4.915 5.078 2.136 1.00 84.69 87 SER A N 1
ATOM 676 C CA . SER A 1 87 ? 6.143 5.885 2.188 1.00 84.69 87 SER A CA 1
ATOM 677 C C . SER A 1 87 ? 6.021 7.058 3.165 1.00 84.69 87 SER A C 1
ATOM 679 O O . SER A 1 87 ? 6.954 7.322 3.919 1.00 84.69 87 SER A O 1
ATOM 681 N N . LEU A 1 88 ? 4.853 7.704 3.231 1.00 82.75 88 LEU A N 1
ATOM 682 C CA . LEU A 1 88 ? 4.581 8.801 4.165 1.00 82.75 88 LEU A CA 1
ATOM 683 C C . LEU A 1 88 ? 4.625 8.358 5.637 1.00 82.75 88 LEU A C 1
ATOM 685 O O . LEU A 1 88 ? 5.007 9.148 6.498 1.00 82.75 88 LEU A O 1
ATOM 689 N N . LYS A 1 89 ? 4.317 7.089 5.946 1.00 70.00 89 LYS A N 1
ATOM 690 C CA . LYS A 1 89 ? 4.431 6.554 7.317 1.00 70.00 89 LYS A CA 1
ATOM 691 C C . LYS A 1 89 ? 5.872 6.520 7.843 1.00 70.00 89 LYS A C 1
ATOM 693 O O . LYS A 1 89 ? 6.069 6.547 9.059 1.00 70.00 89 LYS A O 1
ATOM 698 N N . GLY A 1 90 ? 6.874 6.468 6.963 1.00 58.81 90 GLY A N 1
ATOM 699 C CA . GLY A 1 90 ? 8.285 6.414 7.354 1.00 58.81 90 GLY A CA 1
ATOM 700 C C . GLY A 1 90 ? 8.811 7.703 7.995 1.00 58.81 90 GLY A C 1
ATOM 701 O O . GLY A 1 90 ? 9.725 7.637 8.813 1.00 58.81 90 GLY A O 1
ATOM 702 N N . ASP A 1 91 ? 8.206 8.856 7.688 1.00 55.06 91 ASP A N 1
ATOM 703 C CA . ASP A 1 91 ? 8.839 10.167 7.886 1.00 55.06 91 ASP A CA 1
ATOM 704 C C . ASP A 1 91 ? 8.122 11.101 8.864 1.00 55.06 91 ASP A C 1
ATOM 706 O O . ASP A 1 91 ? 8.206 12.317 8.732 1.00 55.06 91 ASP A O 1
ATOM 710 N N . LYS A 1 92 ? 7.556 10.530 9.933 1.00 51.81 92 LYS A N 1
ATOM 711 C CA . LYS A 1 92 ? 6.962 11.184 11.121 1.00 51.81 92 LYS A CA 1
ATOM 712 C C . LYS A 1 92 ? 5.444 11.078 11.119 1.00 51.81 92 LYS A C 1
ATOM 714 O O . LYS A 1 92 ? 4.758 11.394 10.156 1.00 51.81 92 LYS A O 1
ATOM 719 N N . ARG A 1 93 ? 4.950 10.652 12.283 1.00 55.06 93 ARG A N 1
ATOM 720 C CA . ARG A 1 93 ? 3.561 10.755 12.726 1.00 55.06 93 ARG A CA 1
ATOM 721 C C . ARG A 1 93 ? 3.004 12.089 12.244 1.00 55.06 93 ARG A C 1
ATOM 723 O O . ARG A 1 93 ? 3.510 13.118 12.677 1.00 55.06 93 ARG A O 1
ATOM 730 N N . LEU A 1 94 ? 2.017 12.060 11.358 1.00 50.09 94 LEU A N 1
ATOM 731 C CA . LEU A 1 94 ? 1.191 13.224 11.089 1.00 50.09 94 LEU A CA 1
ATOM 732 C C . LEU A 1 94 ? 0.280 13.379 12.317 1.00 50.09 94 LEU A C 1
ATOM 734 O O . LEU A 1 94 ? -0.653 12.588 12.460 1.00 50.09 94 LEU A O 1
ATOM 738 N N . PRO A 1 95 ? 0.528 14.316 13.257 1.00 54.62 95 PRO A N 1
ATOM 739 C CA . PRO A 1 95 ? -0.609 14.885 13.954 1.00 54.62 95 PRO A CA 1
ATOM 740 C C . PRO A 1 95 ? -1.445 15.600 12.883 1.00 54.62 95 PRO A C 1
ATOM 742 O O . PRO A 1 95 ? -0.891 16.060 11.887 1.00 54.62 95 PRO A O 1
ATOM 745 N N . CYS A 1 96 ? -2.746 15.733 13.108 1.00 52.81 96 CYS A N 1
ATOM 746 C CA . CYS A 1 96 ? -3.695 16.444 12.242 1.00 52.81 96 CYS A CA 1
ATOM 747 C C . CYS A 1 96 ? -4.429 15.565 11.212 1.00 52.81 96 CYS A C 1
ATOM 749 O O . CYS A 1 96 ? -4.291 15.733 10.007 1.00 52.81 96 CYS A O 1
ATOM 751 N N . PHE A 1 97 ? -5.332 14.728 11.722 1.00 46.53 97 PHE A N 1
ATOM 752 C CA . PHE A 1 97 ? -6.735 14.780 11.294 1.00 46.53 97 PHE A CA 1
ATOM 753 C C . PHE A 1 97 ? -7.593 15.063 12.535 1.00 46.53 97 PHE A C 1
ATOM 755 O O . PHE A 1 97 ? -8.349 14.222 12.997 1.00 46.53 97 PHE A O 1
ATOM 762 N N . HIS A 1 98 ? -7.394 16.225 13.154 1.00 43.75 98 HIS A N 1
ATOM 763 C CA . HIS A 1 98 ? -8.369 16.769 14.094 1.00 43.75 98 HIS A CA 1
ATOM 764 C C . HIS A 1 98 ? -8.835 18.066 13.447 1.00 43.75 98 HIS A C 1
ATOM 766 O O . HIS A 1 98 ? -8.062 19.024 13.370 1.00 43.75 98 HIS A O 1
ATOM 772 N N . LEU A 1 99 ? -10.016 17.999 12.832 1.00 43.38 99 LEU A N 1
ATOM 773 C CA . LEU A 1 99 ? -10.763 19.163 12.374 1.00 43.38 99 LEU A CA 1
ATOM 774 C C . LEU A 1 99 ? -11.416 19.823 13.592 1.00 43.38 99 LEU A C 1
ATOM 776 O O . LEU A 1 99 ? -11.912 19.055 14.448 1.00 43.38 99 LEU A O 1
#